Protein AF-A0A847WZI4-F1 (afdb_monomer_lite)

Sequence (70 aa):
ARAGQLARQQILWGRPIPMQETVERINRITAQRVRDVAEQIFTSGSPTLAGIGPIDNLADVESIGETLQR

Radius of gyration: 18.58 Å; chains: 1; bounding box: 41×37×34 Å

pLDDT: mean 93.17, std 5.32, range [63.66, 98.25]

Secondary structure (DSSP, 8-state):
-HHHHHHHHHHHHSSPPPHHHHHHHHHT--HHHHHHHHHHHHHSS-------S--TTPPPHHHHHHHHT-

Structure (mmCIF, N/CA/C/O backbone):
data_AF-A0A847WZI4-F1
#
_entry.id   AF-A0A847WZI4-F1
#
loop_
_atom_site.group_PDB
_atom_site.id
_atom_site.type_symbol
_atom_site.label_atom_id
_atom_site.label_alt_id
_atom_site.label_comp_id
_atom_site.label_asym_id
_atom_site.label_entity_id
_atom_site.label_seq_id
_atom_site.pdbx_PDB_ins_code
_atom_site.Cartn_x
_atom_site.Cartn_y
_atom_site.Cartn_z
_atom_site.occupancy
_atom_site.B_iso_or_equiv
_atom_site.auth_seq_id
_atom_site.auth_comp_id
_atom_site.auth_asym_id
_atom_site.auth_atom_id
_atom_site.pdbx_PDB_model_num
ATOM 1 N N . ALA A 1 1 ? -4.215 22.484 4.542 1.00 78.06 1 ALA A N 1
ATOM 2 C CA . ALA A 1 1 ? -4.074 21.085 5.013 1.00 78.06 1 ALA A CA 1
ATOM 3 C C . ALA A 1 1 ? -5.422 20.372 5.237 1.00 78.06 1 ALA A C 1
ATOM 5 O O . ALA A 1 1 ? -5.649 19.354 4.599 1.00 78.06 1 ALA A O 1
ATOM 6 N N . ARG A 1 2 ? -6.345 20.886 6.074 1.00 87.75 2 ARG A N 1
ATOM 7 C CA . ARG A 1 2 ? -7.605 20.185 6.433 1.00 87.75 2 ARG A CA 1
ATOM 8 C C . ARG A 1 2 ? -8.636 20.049 5.298 1.00 87.75 2 ARG A C 1
ATOM 10 O O . ARG A 1 2 ? -9.203 18.977 5.131 1.00 87.75 2 ARG A O 1
ATOM 17 N N . ALA A 1 3 ? -8.849 21.097 4.499 1.00 93.19 3 ALA A N 1
ATOM 18 C CA . ALA A 1 3 ? -9.836 21.075 3.411 1.00 93.19 3 ALA A CA 1
ATOM 19 C C . ALA A 1 3 ? -9.525 20.011 2.339 1.00 93.19 3 ALA A C 1
ATOM 21 O O . ALA A 1 3 ? -10.414 19.274 1.929 1.00 93.19 3 ALA A O 1
ATOM 22 N N . GLY A 1 4 ? -8.252 19.864 1.953 1.00 95.19 4 GLY A N 1
ATOM 23 C CA . GLY A 1 4 ? -7.836 18.847 0.979 1.00 95.19 4 GLY A CA 1
ATOM 24 C C . GLY A 1 4 ? -8.055 17.410 1.464 1.00 95.19 4 GLY A C 1
ATOM 25 O O . GLY A 1 4 ? -8.441 16.550 0.679 1.00 95.19 4 GLY A O 1
ATOM 26 N N . GLN A 1 5 ? -7.877 17.151 2.764 1.00 93.19 5 GLN A N 1
ATOM 27 C CA . GLN A 1 5 ? -8.151 15.834 3.352 1.00 93.19 5 GLN A CA 1
ATOM 28 C C . GLN A 1 5 ? -9.643 15.484 3.275 1.00 93.19 5 GLN A C 1
ATOM 30 O O . GLN A 1 5 ? -9.994 14.393 2.829 1.00 93.19 5 GLN A O 1
ATOM 35 N N . LEU A 1 6 ? -10.518 16.428 3.638 1.00 94.56 6 LEU A N 1
ATOM 36 C CA . LEU A 1 6 ? -11.970 16.245 3.551 1.00 94.56 6 LEU A CA 1
ATOM 37 C C . LEU A 1 6 ? -12.436 16.067 2.101 1.00 94.56 6 LEU A C 1
ATOM 39 O O . LEU A 1 6 ? -13.241 15.184 1.825 1.00 94.56 6 LEU A O 1
ATOM 43 N N . ALA A 1 7 ? -11.888 16.850 1.169 1.00 96.06 7 ALA A N 1
ATOM 44 C CA . ALA A 1 7 ? -12.208 16.727 -0.250 1.00 96.06 7 ALA A CA 1
ATOM 45 C C . ALA A 1 7 ? -11.821 15.347 -0.809 1.00 96.06 7 ALA A C 1
ATOM 47 O O . ALA A 1 7 ? -12.634 14.701 -1.462 1.00 96.06 7 ALA A O 1
ATOM 48 N N . ARG A 1 8 ? -10.616 14.844 -0.502 1.00 95.50 8 ARG A N 1
ATOM 49 C CA . ARG A 1 8 ? -10.185 13.500 -0.923 1.00 95.50 8 ARG A CA 1
ATOM 50 C C . ARG A 1 8 ? -11.090 12.409 -0.352 1.00 95.50 8 ARG A C 1
ATOM 52 O O . ARG A 1 8 ? -11.430 11.474 -1.071 1.00 95.50 8 ARG A O 1
ATOM 59 N N . GLN A 1 9 ? -11.490 12.536 0.913 1.00 96.44 9 GLN A N 1
ATOM 60 C CA . GLN A 1 9 ? -12.421 11.599 1.540 1.00 96.44 9 GLN A CA 1
ATOM 61 C C . GLN A 1 9 ? -13.787 11.607 0.851 1.00 96.44 9 GLN A C 1
ATOM 63 O O . GLN A 1 9 ? -14.327 10.549 0.540 1.00 96.44 9 GLN A O 1
ATOM 68 N N . GLN A 1 10 ? -14.304 12.794 0.534 1.00 96.44 10 GLN A N 1
ATOM 69 C CA . GLN A 1 10 ? -15.553 12.935 -0.203 1.00 96.44 10 GLN A CA 1
ATOM 70 C C . GLN A 1 10 ? -15.474 12.301 -1.599 1.00 96.44 10 GLN A C 1
ATOM 72 O O . GLN A 1 10 ? -16.394 11.594 -1.993 1.00 96.44 10 GLN A O 1
ATOM 77 N N . ILE A 1 11 ? -14.378 12.519 -2.329 1.00 97.31 11 ILE A N 1
ATOM 78 C CA . ILE A 1 11 ? -14.193 11.993 -3.690 1.00 97.31 11 ILE A CA 1
ATOM 79 C C . ILE A 1 11 ? -14.032 10.467 -3.689 1.00 97.31 11 ILE A C 1
ATOM 81 O O . ILE A 1 11 ? -14.652 9.790 -4.500 1.00 97.31 11 ILE A O 1
ATOM 85 N N . LEU A 1 12 ? -13.205 9.916 -2.795 1.00 96.69 12 LEU A N 1
ATOM 86 C CA . LEU A 1 12 ? -12.896 8.481 -2.785 1.00 96.69 12 LEU A CA 1
ATOM 87 C C . LEU A 1 12 ? -13.967 7.635 -2.090 1.00 96.69 12 LEU A C 1
ATOM 89 O O . LEU A 1 12 ? -14.146 6.471 -2.439 1.00 96.69 12 LEU A O 1
ATOM 93 N N . TRP A 1 13 ? -14.638 8.191 -1.079 1.00 95.44 13 TRP A N 1
ATOM 94 C CA . TRP A 1 13 ? -15.496 7.427 -0.167 1.00 95.44 13 TRP A CA 1
ATOM 95 C C . TRP A 1 13 ? -16.904 8.005 -0.009 1.00 95.44 13 TRP A C 1
ATOM 97 O O . TRP A 1 13 ? -17.699 7.458 0.753 1.00 95.44 13 TRP A O 1
ATOM 107 N N . GLY A 1 14 ? -17.230 9.109 -0.687 1.00 97.06 14 GLY A N 1
ATOM 108 C CA . GLY A 1 14 ? -18.556 9.732 -0.634 1.00 97.06 14 GLY A CA 1
ATOM 109 C C . GLY A 1 14 ? -18.896 10.400 0.701 1.00 97.06 14 GLY A C 1
ATOM 110 O O . GLY A 1 14 ? -19.998 10.926 0.851 1.00 97.06 14 GLY A O 1
ATOM 111 N N . ARG A 1 15 ? -17.973 10.392 1.670 1.00 96.38 15 ARG A N 1
ATOM 112 C CA . ARG A 1 15 ? -18.149 11.014 2.984 1.00 96.38 15 ARG A CA 1
ATOM 113 C C . ARG A 1 15 ? -16.809 11.314 3.656 1.00 96.38 15 ARG A C 1
ATOM 115 O O . ARG A 1 15 ? -15.843 10.579 3.443 1.00 96.38 15 ARG A O 1
ATOM 122 N N . PRO A 1 16 ? -16.757 12.308 4.555 1.00 94.94 16 PRO A N 1
ATOM 123 C CA . PRO A 1 16 ? -15.690 12.401 5.539 1.00 94.94 16 PRO A CA 1
ATOM 124 C C . PRO A 1 16 ? -15.647 11.155 6.438 1.00 94.94 16 PRO A C 1
ATOM 126 O O . PRO A 1 16 ? -16.684 10.643 6.871 1.00 94.94 16 PRO A O 1
ATOM 129 N N . ILE A 1 17 ? -14.442 10.679 6.746 1.00 94.88 17 ILE A N 1
ATOM 130 C CA . ILE A 1 17 ? -14.209 9.573 7.679 1.00 94.88 17 ILE A CA 1
ATOM 131 C C . ILE A 1 17 ? -13.858 10.173 9.050 1.00 94.88 17 ILE A C 1
ATOM 133 O O . ILE A 1 17 ? -12.868 10.906 9.148 1.00 94.88 17 ILE A O 1
ATOM 137 N N . PRO A 1 18 ? -14.633 9.886 10.114 1.00 94.88 18 PRO A N 1
ATOM 138 C CA . PRO A 1 18 ? -14.304 10.309 11.469 1.00 94.88 18 PRO A CA 1
ATOM 139 C C . PRO A 1 18 ? -12.940 9.782 11.924 1.00 94.88 18 PRO A C 1
ATOM 141 O O . PRO A 1 18 ? -12.505 8.692 11.544 1.00 94.88 18 PRO A O 1
ATOM 144 N N . MET A 1 19 ? -12.274 10.540 12.795 1.00 93.00 19 MET A N 1
ATOM 145 C CA . MET A 1 19 ? -10.959 10.147 13.304 1.00 93.00 19 MET A CA 1
ATOM 146 C C . MET A 1 19 ? -11.021 8.816 14.065 1.00 93.00 19 MET A C 1
ATOM 148 O O . MET A 1 19 ? -10.179 7.949 13.855 1.00 93.00 19 MET A O 1
ATOM 152 N N . GLN A 1 20 ? -12.053 8.625 14.890 1.00 97.31 20 GLN A N 1
ATOM 153 C CA . GLN A 1 20 ? -12.256 7.407 15.679 1.00 97.31 20 GLN A CA 1
ATOM 154 C C . GLN A 1 20 ? -12.356 6.166 14.784 1.00 97.31 20 GLN A C 1
ATOM 156 O O . GLN A 1 20 ? -11.670 5.182 15.034 1.00 97.31 20 GLN A O 1
ATOM 161 N N . GLU A 1 21 ? -13.105 6.248 13.680 1.00 96.62 21 GLU A N 1
ATOM 162 C CA . GLU A 1 21 ? -13.228 5.149 12.715 1.00 96.62 21 GLU A CA 1
ATOM 163 C C . GLU A 1 21 ? -11.867 4.783 12.101 1.00 96.62 21 GLU A C 1
ATOM 165 O O . GLU A 1 21 ? -11.543 3.607 11.935 1.00 96.62 21 GLU A O 1
ATOM 170 N N . THR A 1 22 ? -11.046 5.787 11.782 1.00 94.62 22 THR A N 1
ATOM 171 C CA . THR A 1 22 ? -9.686 5.562 11.271 1.00 94.62 22 THR A CA 1
ATOM 172 C C . THR A 1 22 ? -8.825 4.830 12.301 1.00 94.62 22 THR A C 1
ATOM 174 O O . THR A 1 22 ? -8.185 3.835 11.966 1.00 94.62 22 THR A O 1
ATOM 177 N N . VAL A 1 23 ? -8.846 5.281 13.559 1.00 97.12 23 VAL A N 1
ATOM 178 C CA . VAL A 1 23 ? -8.087 4.669 14.661 1.00 97.12 23 VAL A CA 1
ATOM 179 C C . VAL A 1 23 ? -8.538 3.229 14.914 1.00 97.12 23 VAL A C 1
ATOM 181 O O . VAL A 1 23 ? -7.707 2.330 15.001 1.00 97.12 23 VAL A O 1
ATOM 184 N N . GLU A 1 24 ? -9.844 2.975 14.963 1.00 98.19 24 GLU A N 1
ATOM 185 C CA . GLU A 1 24 ? -10.398 1.630 15.148 1.00 98.19 24 GLU A CA 1
ATOM 186 C C . GLU A 1 24 ? -9.998 0.673 14.020 1.00 98.19 24 GLU A C 1
ATOM 188 O O . GLU A 1 24 ? -9.658 -0.484 14.278 1.00 98.19 24 GLU A O 1
ATOM 193 N N . ARG A 1 25 ? -10.008 1.145 12.765 1.00 96.12 25 ARG A N 1
ATOM 194 C CA . ARG A 1 25 ? -9.562 0.351 11.610 1.00 96.12 25 ARG A CA 1
ATOM 195 C C . ARG A 1 25 ? -8.085 -0.016 11.715 1.00 96.12 25 ARG A C 1
ATOM 197 O O . ARG A 1 25 ? -7.744 -1.159 11.423 1.00 96.12 25 ARG A O 1
ATOM 204 N N . ILE A 1 26 ? -7.238 0.922 12.144 1.00 96.94 26 ILE A N 1
ATOM 205 C CA . ILE A 1 26 ? -5.802 0.686 12.354 1.00 96.94 26 ILE A CA 1
ATOM 206 C C . ILE A 1 26 ? -5.590 -0.329 13.481 1.00 96.94 26 ILE A C 1
ATOM 208 O O . ILE A 1 26 ? -4.879 -1.312 13.294 1.00 96.94 26 ILE A O 1
ATOM 212 N N . ASN A 1 27 ? -6.260 -0.150 14.619 1.00 97.81 27 ASN A N 1
ATOM 213 C CA . ASN A 1 27 ? -6.113 -1.032 15.781 1.00 97.81 27 ASN A CA 1
ATOM 214 C C . ASN A 1 27 ? -6.594 -2.469 15.525 1.00 97.81 27 ASN A C 1
ATOM 216 O O . ASN A 1 27 ? -6.204 -3.386 16.240 1.00 97.81 27 ASN A O 1
ATOM 220 N N . ARG A 1 28 ? -7.435 -2.685 14.507 1.00 97.06 28 ARG A N 1
ATOM 221 C CA . ARG A 1 28 ? -7.899 -4.019 14.098 1.00 97.06 28 ARG A CA 1
ATOM 222 C C . ARG A 1 28 ? -6.890 -4.771 13.219 1.00 97.06 28 ARG A C 1
ATOM 224 O O . ARG A 1 28 ? -7.130 -5.928 12.879 1.00 97.06 28 ARG A O 1
ATOM 231 N N . ILE A 1 29 ? -5.796 -4.138 12.794 1.00 97.31 29 ILE A N 1
ATOM 232 C CA . ILE A 1 29 ? -4.790 -4.792 11.951 1.00 97.31 29 ILE A CA 1
ATOM 233 C C . ILE A 1 29 ? -4.071 -5.875 12.766 1.00 97.31 29 ILE A C 1
ATOM 235 O O . ILE A 1 29 ? -3.569 -5.624 13.857 1.00 97.31 29 ILE A O 1
ATOM 239 N N . THR A 1 30 ? -4.007 -7.087 12.214 1.00 98.12 30 THR A N 1
ATOM 240 C CA . THR A 1 30 ? -3.300 -8.232 12.801 1.00 98.12 30 THR A CA 1
ATOM 241 C C . THR A 1 30 ? -2.117 -8.631 11.926 1.00 98.12 30 THR A C 1
ATOM 243 O O . THR A 1 30 ? -2.106 -8.353 10.726 1.00 98.12 30 THR A O 1
ATOM 246 N N . ALA A 1 31 ? -1.146 -9.350 12.498 1.00 98.25 31 ALA A N 1
ATOM 247 C CA . ALA A 1 31 ? -0.029 -9.904 11.730 1.00 98.25 31 ALA A CA 1
ATOM 248 C C . ALA A 1 31 ? -0.507 -10.810 10.581 1.00 98.25 31 ALA A C 1
ATOM 250 O O . ALA A 1 31 ? 0.066 -10.778 9.497 1.00 98.25 31 ALA A O 1
ATOM 251 N N . GLN A 1 32 ? -1.589 -11.570 10.792 1.00 98.00 32 GLN A N 1
ATOM 252 C CA . GLN A 1 32 ? -2.170 -12.400 9.738 1.00 98.00 32 GLN A CA 1
ATOM 253 C C . GLN A 1 32 ? -2.696 -11.549 8.584 1.00 98.00 32 GLN A C 1
ATOM 255 O O . GLN A 1 32 ? -2.306 -11.774 7.449 1.00 98.00 32 GLN A O 1
ATOM 260 N N . ARG A 1 33 ? -3.473 -10.500 8.878 1.00 97.00 33 ARG A N 1
ATOM 261 C CA . ARG A 1 33 ? -4.010 -9.610 7.843 1.00 97.00 33 ARG A CA 1
ATOM 262 C C . ARG A 1 33 ? -2.913 -8.915 7.038 1.00 97.00 33 ARG A C 1
ATOM 264 O O . ARG A 1 33 ? -3.098 -8.659 5.855 1.00 97.00 33 ARG A O 1
ATOM 271 N N . VAL A 1 34 ? -1.785 -8.594 7.674 1.00 97.12 34 VAL A N 1
ATOM 272 C CA . VAL A 1 34 ? -0.614 -8.051 6.970 1.00 97.12 34 VAL A CA 1
ATOM 273 C C . VAL A 1 34 ? -0.029 -9.091 6.014 1.00 97.12 34 VAL A C 1
ATOM 275 O O . VAL A 1 34 ? 0.244 -8.745 4.870 1.00 97.12 34 VAL A O 1
ATOM 278 N N . ARG A 1 35 ? 0.118 -10.351 6.450 1.00 96.12 35 ARG A N 1
ATOM 279 C CA . ARG A 1 35 ? 0.584 -11.448 5.586 1.00 96.12 35 ARG A CA 1
ATOM 280 C C . ARG A 1 35 ? -0.358 -11.693 4.409 1.00 96.12 35 ARG A C 1
ATOM 282 O O . ARG A 1 35 ? 0.125 -11.741 3.288 1.00 96.12 35 ARG A O 1
ATOM 289 N N . ASP A 1 36 ? -1.669 -11.736 4.644 1.00 95.44 36 ASP A N 1
ATOM 290 C CA . ASP A 1 36 ? -2.668 -11.964 3.590 1.00 95.44 36 ASP A CA 1
ATOM 291 C C . ASP A 1 36 ? -2.615 -10.861 2.515 1.00 95.44 36 ASP A C 1
ATOM 293 O O . ASP A 1 36 ? -2.662 -11.125 1.316 1.00 95.44 36 ASP A O 1
ATOM 297 N N . VAL A 1 37 ? -2.483 -9.597 2.938 1.00 95.31 37 VAL A N 1
ATOM 298 C CA . VAL A 1 37 ? -2.356 -8.460 2.012 1.00 95.31 37 VAL A CA 1
ATOM 299 C C . VAL A 1 37 ? -1.015 -8.487 1.279 1.00 95.31 37 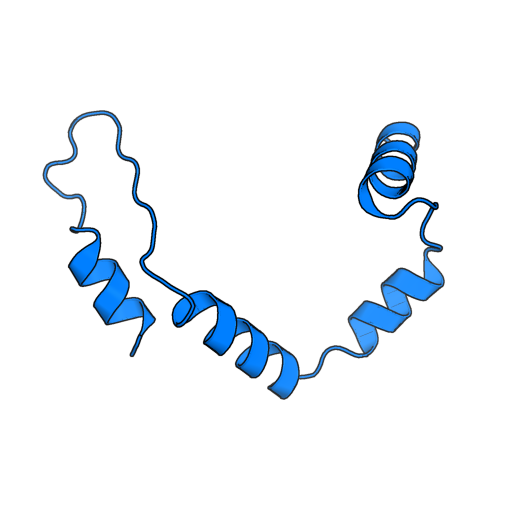VAL A C 1
ATOM 301 O O . VAL A 1 37 ? -0.974 -8.161 0.096 1.00 95.31 37 VAL A O 1
ATOM 304 N N . ALA A 1 38 ? 0.076 -8.864 1.951 1.00 93.75 38 ALA A N 1
ATOM 305 C CA . ALA A 1 38 ? 1.383 -8.997 1.314 1.00 93.75 38 ALA A CA 1
ATOM 306 C C . ALA A 1 38 ? 1.360 -10.087 0.235 1.00 93.75 38 ALA A C 1
ATOM 308 O O . ALA A 1 38 ? 1.763 -9.821 -0.893 1.00 93.75 38 ALA A O 1
ATOM 309 N N . GLU A 1 39 ? 0.816 -11.264 0.551 1.00 92.69 39 GLU A N 1
ATOM 310 C CA . GLU A 1 39 ? 0.620 -12.348 -0.411 1.00 92.69 39 GLU A CA 1
ATOM 311 C C . GLU A 1 39 ? -0.196 -11.856 -1.606 1.00 92.69 39 GLU A C 1
ATOM 313 O O . GLU A 1 39 ? 0.252 -11.986 -2.742 1.00 92.69 39 GLU A O 1
ATOM 318 N N . GLN A 1 40 ? -1.329 -11.185 -1.370 1.00 92.44 40 GLN A N 1
ATOM 319 C CA . GLN A 1 40 ? -2.124 -10.610 -2.450 1.00 92.44 40 GLN A CA 1
ATOM 320 C C . GLN A 1 40 ? -1.298 -9.639 -3.310 1.00 92.44 40 GLN A C 1
ATOM 322 O O . GLN A 1 40 ? -1.295 -9.767 -4.528 1.00 92.44 40 GLN A O 1
ATOM 327 N N . ILE A 1 41 ? -0.581 -8.682 -2.723 1.00 92.25 41 ILE A N 1
ATOM 328 C CA . ILE A 1 41 ? 0.170 -7.671 -3.486 1.00 92.25 41 ILE A CA 1
ATOM 329 C C . ILE A 1 41 ? 1.281 -8.306 -4.327 1.00 92.25 41 ILE A C 1
ATOM 331 O O . ILE A 1 41 ? 1.425 -7.950 -5.495 1.00 92.25 41 ILE A O 1
ATOM 335 N N . 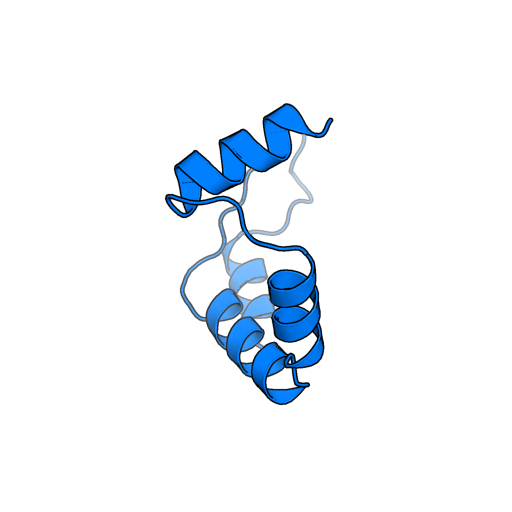PHE A 1 42 ? 2.052 -9.230 -3.754 1.00 91.44 42 PHE A N 1
ATOM 336 C CA . PHE A 1 42 ? 3.220 -9.802 -4.425 1.00 91.44 42 PHE A CA 1
ATOM 337 C C . PHE A 1 42 ? 2.875 -10.922 -5.412 1.00 91.44 42 PHE A C 1
ATOM 339 O O . PHE A 1 42 ? 3.653 -11.177 -6.327 1.00 91.44 42 PHE A O 1
ATOM 346 N N . THR A 1 43 ? 1.703 -11.553 -5.281 1.00 86.38 43 THR A N 1
ATOM 347 C CA . THR A 1 43 ? 1.286 -12.656 -6.166 1.00 86.38 43 THR A CA 1
ATOM 348 C C . THR A 1 43 ? 0.223 -12.271 -7.199 1.00 86.38 43 THR A C 1
ATOM 350 O O . THR A 1 43 ? 0.013 -13.017 -8.152 1.00 86.38 43 THR A O 1
ATOM 353 N N . SER A 1 44 ? -0.430 -11.104 -7.083 1.00 82.06 44 SER A N 1
ATOM 354 C CA . SER A 1 44 ? -1.549 -10.721 -7.973 1.00 82.06 44 SER A CA 1
ATOM 355 C C . SER A 1 44 ? -1.146 -10.246 -9.380 1.00 82.06 44 SER A C 1
ATOM 357 O O . SER A 1 44 ? -2.011 -9.789 -10.129 1.00 82.06 44 SER A O 1
ATOM 359 N N . GLY A 1 45 ? 0.128 -10.333 -9.776 1.00 83.31 45 GLY A N 1
ATOM 360 C CA . GLY A 1 45 ? 0.551 -10.020 -11.144 1.00 83.31 45 GLY A CA 1
ATOM 361 C C . GLY A 1 45 ? 2.039 -9.714 -11.297 1.00 83.31 45 GLY A C 1
ATOM 362 O O . GLY A 1 45 ? 2.817 -9.821 -10.353 1.00 83.31 45 GLY A O 1
ATOM 363 N N . SER A 1 46 ? 2.430 -9.324 -12.511 1.00 88.00 46 SER A N 1
ATOM 364 C CA . SER A 1 46 ? 3.799 -8.904 -12.821 1.00 88.00 46 SER A CA 1
ATOM 365 C C . SER A 1 46 ? 4.062 -7.471 -12.330 1.00 88.00 46 SER A C 1
ATOM 367 O O . SER A 1 46 ? 3.210 -6.597 -12.532 1.00 88.00 46 SER A O 1
ATOM 369 N N . PRO A 1 47 ? 5.228 -7.187 -11.718 1.00 92.06 47 PRO A N 1
ATOM 370 C CA . PRO A 1 47 ? 5.588 -5.827 -11.335 1.00 92.06 47 PRO A CA 1
ATOM 371 C C . PRO A 1 47 ? 5.764 -4.931 -12.570 1.00 92.06 47 PRO A C 1
ATOM 373 O O . PRO A 1 47 ? 6.023 -5.397 -13.677 1.00 92.06 47 PRO A O 1
ATOM 376 N N . THR A 1 48 ? 5.632 -3.617 -12.383 1.00 92.75 48 THR A N 1
ATOM 377 C CA . THR A 1 48 ? 5.914 -2.616 -13.425 1.00 92.75 48 THR A CA 1
ATOM 378 C C . THR A 1 48 ? 7.217 -1.893 -13.100 1.00 92.75 48 THR A C 1
ATOM 380 O O . THR A 1 48 ? 7.391 -1.422 -11.977 1.00 92.75 48 THR A O 1
ATOM 383 N N . LEU A 1 49 ? 8.111 -1.772 -14.084 1.00 93.88 49 LEU A N 1
ATOM 384 C CA . LEU A 1 49 ? 9.412 -1.113 -13.951 1.00 93.88 49 LEU A CA 1
ATOM 385 C C . LEU A 1 49 ? 9.521 0.059 -14.934 1.00 93.88 49 LEU A C 1
ATOM 387 O O . LEU A 1 49 ? 9.202 -0.082 -16.112 1.00 93.88 49 LEU A O 1
ATOM 391 N N . ALA A 1 50 ? 9.997 1.209 -14.457 1.00 94.31 50 ALA A N 1
ATOM 392 C CA . ALA A 1 50 ? 10.319 2.368 -15.284 1.00 94.31 50 ALA A CA 1
ATOM 393 C C . ALA A 1 50 ? 11.702 2.902 -14.892 1.00 94.31 50 ALA A C 1
ATOM 395 O O . ALA A 1 50 ? 11.957 3.148 -13.714 1.00 94.31 50 ALA A O 1
ATOM 396 N N . GLY A 1 51 ? 12.585 3.083 -15.877 1.00 93.81 51 GLY A N 1
ATOM 397 C CA . GLY A 1 51 ? 13.943 3.599 -15.691 1.00 93.81 51 GLY A CA 1
ATOM 398 C C . GLY A 1 51 ? 14.227 4.778 -16.621 1.00 93.81 51 GLY A C 1
ATOM 399 O O . GLY A 1 51 ? 13.725 4.819 -17.743 1.00 93.81 51 GLY A O 1
ATOM 400 N N . ILE A 1 52 ? 15.013 5.750 -16.151 1.00 95.56 52 ILE A N 1
ATOM 401 C CA . ILE A 1 52 ? 15.404 6.948 -16.911 1.00 95.56 52 ILE A CA 1
ATOM 402 C C . ILE A 1 52 ? 16.907 7.187 -16.712 1.00 95.56 52 ILE A C 1
ATOM 404 O O . ILE A 1 52 ? 17.370 7.233 -15.574 1.00 95.56 52 ILE A O 1
ATOM 408 N N . GLY A 1 53 ? 17.651 7.390 -17.806 1.00 95.12 53 GLY A N 1
ATOM 409 C CA . GLY A 1 53 ? 19.102 7.628 -17.791 1.00 95.12 53 GLY A CA 1
ATOM 410 C C . GLY A 1 53 ? 19.929 6.372 -18.121 1.00 95.12 53 GLY A C 1
ATOM 411 O O . GLY A 1 53 ? 19.414 5.483 -18.797 1.00 95.12 53 GLY A O 1
ATOM 412 N N . PRO A 1 54 ? 21.206 6.296 -17.695 1.00 93.69 54 PRO A N 1
ATOM 413 C CA . PRO A 1 54 ? 22.037 5.102 -17.867 1.00 93.69 54 PRO A CA 1
ATOM 414 C C . PRO A 1 54 ? 21.551 3.979 -16.938 1.00 93.69 54 PRO A C 1
ATOM 416 O O . PRO A 1 54 ? 21.780 4.007 -15.730 1.00 93.69 54 PRO A O 1
ATOM 419 N N . ILE A 1 55 ? 20.835 3.011 -17.510 1.00 95.00 55 ILE A N 1
ATOM 420 C CA . ILE A 1 55 ? 20.131 1.930 -16.798 1.00 95.00 55 ILE A CA 1
ATOM 421 C C . ILE A 1 55 ? 20.842 0.575 -16.901 1.00 95.00 55 ILE A C 1
ATOM 423 O O . ILE A 1 55 ? 20.240 -0.456 -16.630 1.00 95.00 55 ILE A O 1
ATOM 427 N N . ASP A 1 56 ? 22.126 0.562 -17.255 1.00 93.75 56 ASP A N 1
ATOM 428 C CA . ASP A 1 56 ? 22.879 -0.671 -17.535 1.00 93.75 56 ASP A CA 1
ATOM 429 C C . ASP A 1 56 ? 22.988 -1.623 -16.327 1.00 93.75 56 ASP A C 1
ATOM 431 O O . ASP A 1 56 ? 23.189 -2.820 -16.498 1.00 93.75 56 ASP A O 1
ATOM 435 N N . ASN A 1 57 ? 22.826 -1.102 -15.104 1.00 93.06 57 ASN A N 1
ATOM 436 C CA . ASN A 1 57 ? 22.845 -1.881 -13.859 1.00 93.06 57 ASN A CA 1
ATOM 437 C C . ASN A 1 57 ? 21.443 -2.130 -13.270 1.00 93.06 57 ASN A C 1
ATOM 439 O O . ASN A 1 57 ? 21.327 -2.570 -12.124 1.00 93.06 57 ASN A O 1
ATOM 443 N N . LEU A 1 58 ? 20.374 -1.788 -13.993 1.00 93.12 58 LEU A N 1
ATOM 444 C CA . LEU A 1 58 ? 19.008 -2.019 -13.534 1.00 93.12 58 LEU A CA 1
ATOM 445 C C . LEU A 1 58 ? 18.641 -3.494 -13.744 1.00 93.12 58 LEU A C 1
ATOM 447 O O . LEU A 1 58 ? 18.779 -4.012 -14.849 1.00 93.12 58 LEU A O 1
ATOM 451 N N . ALA A 1 59 ? 18.164 -4.158 -12.690 1.00 92.69 59 ALA A N 1
ATOM 452 C CA . ALA A 1 59 ? 17.662 -5.526 -12.790 1.00 92.69 59 ALA A CA 1
ATOM 453 C C . ALA A 1 59 ? 16.460 -5.601 -13.741 1.00 92.69 59 ALA A C 1
ATOM 455 O O . ALA A 1 59 ? 15.640 -4.678 -13.797 1.00 92.69 59 ALA A O 1
ATOM 456 N N . ASP A 1 60 ? 16.347 -6.708 -14.470 1.00 91.94 60 ASP A N 1
ATOM 457 C CA . ASP A 1 60 ? 15.207 -6.952 -15.33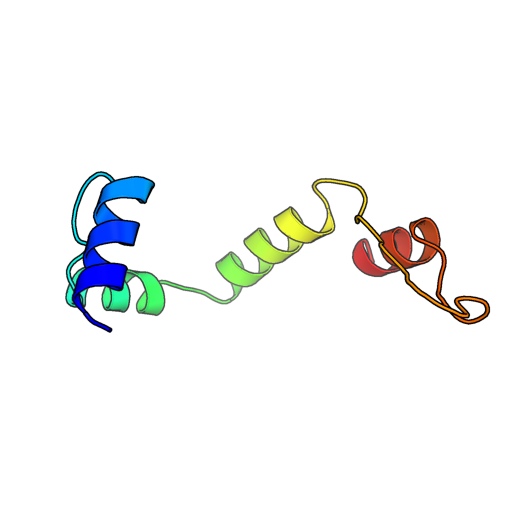6 1.00 91.94 60 ASP A CA 1
ATOM 458 C C . ASP A 1 60 ? 13.928 -7.194 -14.512 1.00 91.94 60 ASP A C 1
ATOM 460 O O . ASP A 1 60 ? 13.952 -7.637 -13.360 1.00 91.94 60 ASP A O 1
ATOM 464 N N . VAL A 1 61 ? 12.783 -6.852 -15.102 1.00 93.12 61 VAL A N 1
ATOM 465 C CA . VAL A 1 61 ? 11.486 -6.911 -14.415 1.00 93.12 61 VAL A CA 1
ATOM 466 C C . VAL A 1 61 ? 11.063 -8.344 -14.068 1.00 93.12 61 VAL A C 1
ATOM 468 O O 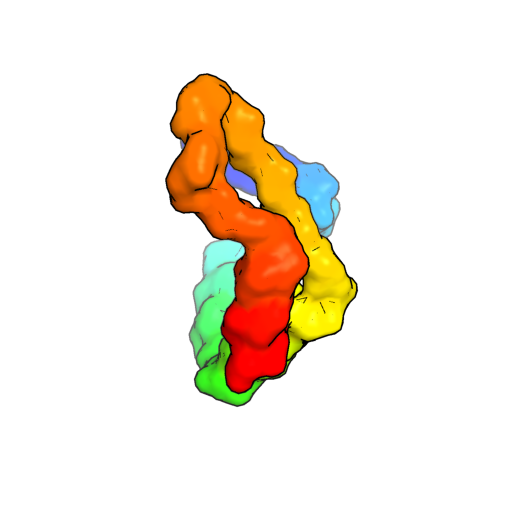. VAL A 1 61 ? 10.325 -8.536 -13.100 1.00 93.12 61 VAL A O 1
ATOM 471 N N . GLU A 1 62 ? 11.541 -9.343 -14.814 1.00 91.81 62 GLU A N 1
ATOM 472 C CA . GLU A 1 62 ? 11.228 -10.757 -14.587 1.00 91.81 62 GLU A CA 1
ATOM 473 C 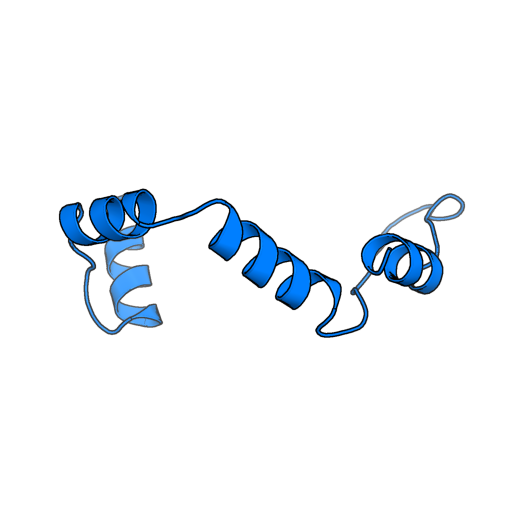C . GLU A 1 62 ? 11.953 -11.270 -13.338 1.00 91.81 62 GLU A C 1
ATOM 475 O O . GLU A 1 62 ? 11.303 -11.782 -12.431 1.00 91.81 62 GLU A O 1
ATOM 480 N N . SER A 1 63 ? 13.255 -11.007 -13.214 1.00 92.81 63 SER A N 1
ATOM 481 C CA . SER A 1 63 ? 14.087 -11.309 -12.041 1.00 92.81 63 SER A CA 1
ATOM 482 C C . SER A 1 63 ? 13.553 -10.665 -10.757 1.00 92.81 63 SER A C 1
ATOM 484 O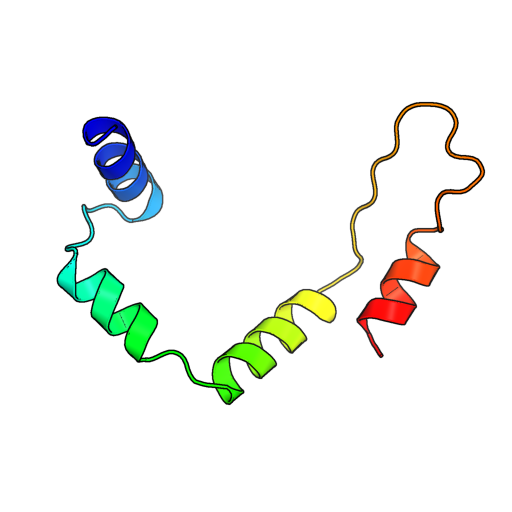 O . SER A 1 63 ? 13.510 -11.289 -9.687 1.00 92.81 63 SER A O 1
ATOM 486 N N . ILE A 1 64 ? 13.062 -9.424 -10.855 1.00 92.25 64 ILE A N 1
ATOM 487 C CA . ILE A 1 64 ? 12.367 -8.761 -9.745 1.00 92.25 64 ILE A CA 1
ATOM 488 C C . ILE A 1 64 ? 11.079 -9.520 -9.400 1.00 92.25 64 ILE A C 1
ATOM 490 O O . ILE A 1 64 ? 10.825 -9.785 -8.226 1.00 92.25 64 ILE A O 1
ATOM 494 N N . GLY A 1 65 ? 10.279 -9.890 -10.402 1.00 91.44 65 GLY A N 1
ATOM 495 C CA . GLY A 1 65 ? 9.054 -10.669 -10.217 1.00 91.44 65 GLY A CA 1
ATOM 496 C C . GLY A 1 65 ? 9.297 -12.010 -9.520 1.00 91.44 65 GLY A C 1
ATOM 497 O O . GLY A 1 65 ? 8.627 -12.307 -8.534 1.00 91.44 65 GLY A O 1
ATOM 498 N N . GLU A 1 66 ? 10.290 -12.780 -9.966 1.00 90.50 66 GLU A N 1
ATOM 499 C CA . GLU A 1 66 ? 10.668 -14.064 -9.359 1.00 90.50 66 GLU A CA 1
ATOM 500 C C . GLU A 1 66 ? 11.091 -13.910 -7.894 1.00 90.50 66 GLU A C 1
ATOM 502 O O . GLU A 1 66 ? 10.732 -14.724 -7.043 1.00 90.50 66 GLU A O 1
ATOM 507 N N . THR A 1 67 ? 11.829 -12.843 -7.578 1.00 90.38 67 THR A N 1
ATOM 508 C CA . THR A 1 67 ? 12.270 -12.566 -6.205 1.00 90.38 67 THR A CA 1
ATOM 509 C C . THR A 1 67 ? 11.097 -12.227 -5.286 1.00 90.38 67 THR A C 1
ATOM 511 O O . THR A 1 67 ? 11.108 -12.620 -4.124 1.00 90.38 67 THR A O 1
ATOM 514 N N . LEU A 1 68 ? 10.086 -11.512 -5.789 1.00 88.88 68 LEU A N 1
ATOM 515 C CA . LEU A 1 68 ? 8.904 -11.121 -5.012 1.00 88.88 68 LEU A CA 1
ATOM 516 C C . LEU A 1 68 ? 7.923 -12.278 -4.770 1.00 88.88 68 LEU A C 1
ATOM 518 O O . LEU A 1 68 ? 7.124 -12.204 -3.841 1.00 88.88 68 LEU A O 1
ATOM 522 N N . GLN A 1 69 ? 7.974 -13.328 -5.591 1.00 82.31 69 GLN A N 1
ATOM 523 C CA . GLN A 1 69 ? 7.136 -14.525 -5.449 1.00 82.31 69 GLN A CA 1
ATOM 524 C C . GLN A 1 69 ? 7.710 -15.574 -4.482 1.00 82.31 69 GLN A C 1
ATOM 526 O O . GLN A 1 69 ? 7.014 -16.540 -4.165 1.00 82.31 69 GLN A O 1
ATOM 531 N N . ARG A 1 70 ? 8.967 -15.419 -4.050 1.00 63.66 70 ARG A N 1
ATOM 532 C CA . ARG A 1 70 ? 9.652 -16.325 -3.118 1.00 63.66 70 ARG A CA 1
ATOM 533 C C . ARG A 1 70 ? 9.374 -15.955 -1.662 1.00 63.66 70 ARG A C 1
ATOM 535 O O . ARG A 1 70 ? 9.212 -16.904 -0.863 1.00 63.66 70 ARG A O 1
#

Foldseek 3Di:
DVVVQQVVCCVPPVGDDDPVNVVVVVVPDDPVNVVVVLQCVLVVDFDDDDDDDPCVPPDDSVVVSVVSND